Protein AF-A0A8I2FQZ9-F1 (afdb_monomer)

Structure (mmCIF, N/CA/C/O backbone):
data_AF-A0A8I2FQZ9-F1
#
_entry.id   AF-A0A8I2FQZ9-F1
#
loop_
_atom_site.group_PDB
_atom_site.id
_atom_site.type_symbol
_atom_site.label_atom_id
_atom_site.label_alt_id
_atom_site.label_comp_id
_atom_site.label_asym_id
_atom_site.label_entity_id
_atom_site.label_seq_id
_atom_site.pdbx_PDB_ins_code
_atom_site.Cartn_x
_atom_site.Cartn_y
_atom_site.Cartn_z
_atom_site.occupancy
_atom_site.B_iso_or_equiv
_atom_site.auth_seq_id
_atom_site.auth_comp_id
_atom_site.auth_asym_id
_atom_site.auth_atom_id
_atom_site.pdbx_PDB_model_num
ATOM 1 N N . THR A 1 1 ? 31.211 -15.372 -25.093 1.00 52.56 1 THR A N 1
ATOM 2 C CA . THR A 1 1 ? 31.909 -14.654 -26.177 1.00 52.56 1 THR A CA 1
ATOM 3 C C . THR A 1 1 ? 31.038 -13.481 -26.579 1.00 52.56 1 THR A C 1
ATOM 5 O O . THR A 1 1 ? 29.852 -13.691 -26.790 1.00 52.56 1 THR A O 1
ATOM 8 N N . PHE A 1 2 ? 31.554 -12.250 -26.522 1.00 63.28 2 PHE A N 1
ATOM 9 C CA . PHE A 1 2 ? 30.757 -11.011 -26.640 1.00 63.28 2 PHE A CA 1
ATOM 10 C C . PHE A 1 2 ? 30.492 -10.572 -28.085 1.00 63.28 2 PHE A C 1
ATOM 12 O O . PHE A 1 2 ? 29.744 -9.625 -28.307 1.00 63.28 2 PHE A O 1
ATOM 19 N N . PHE A 1 3 ? 31.075 -11.269 -29.056 1.00 72.69 3 PHE A N 1
ATOM 20 C CA . PHE A 1 3 ? 30.792 -11.086 -30.467 1.00 72.69 3 PHE A CA 1
ATOM 21 C C . PHE A 1 3 ? 30.927 -12.414 -31.216 1.00 72.69 3 PHE A C 1
ATOM 23 O O . PHE A 1 3 ? 31.590 -13.332 -30.726 1.00 72.69 3 PHE A O 1
ATOM 30 N N . ASP A 1 4 ? 30.266 -12.497 -32.364 1.00 81.38 4 ASP A N 1
ATOM 31 C CA . ASP A 1 4 ? 30.329 -13.604 -33.316 1.00 81.38 4 ASP A CA 1
ATOM 32 C C . ASP A 1 4 ? 30.443 -13.028 -34.732 1.00 81.38 4 ASP A C 1
ATOM 34 O O . ASP A 1 4 ? 29.818 -12.006 -35.028 1.00 81.38 4 ASP A O 1
ATOM 38 N N . ILE A 1 5 ? 31.260 -13.649 -35.582 1.00 78.25 5 ILE A N 1
ATOM 39 C CA . ILE A 1 5 ? 31.394 -13.255 -36.989 1.00 78.25 5 ILE A CA 1
ATOM 40 C C . ILE A 1 5 ? 30.567 -14.240 -37.798 1.00 78.25 5 ILE A C 1
ATOM 42 O O . ILE A 1 5 ? 30.893 -15.427 -37.847 1.00 78.25 5 ILE A O 1
ATOM 46 N N . LYS A 1 6 ? 29.501 -13.747 -38.428 1.00 78.12 6 LYS A N 1
ATOM 47 C CA . LYS A 1 6 ? 28.653 -14.559 -39.299 1.00 78.12 6 LYS A CA 1
ATOM 48 C C . LYS A 1 6 ? 28.846 -14.146 -40.742 1.00 78.12 6 LYS A C 1
ATOM 50 O O . LYS A 1 6 ? 28.875 -12.968 -41.071 1.00 78.12 6 LYS A O 1
ATOM 55 N N . VAL A 1 7 ? 28.982 -15.156 -41.587 1.00 76.06 7 VAL A N 1
ATOM 56 C CA . VAL A 1 7 ? 29.074 -15.006 -43.034 1.00 76.06 7 VAL A CA 1
ATOM 57 C C . VAL A 1 7 ? 27.665 -15.217 -43.577 1.00 76.06 7 VAL A C 1
ATOM 59 O O . VAL A 1 7 ? 27.136 -16.326 -43.474 1.00 76.06 7 VAL A O 1
ATOM 62 N N . ILE A 1 8 ? 27.028 -14.150 -44.059 1.00 73.44 8 ILE A N 1
ATOM 63 C CA . ILE A 1 8 ? 25.642 -14.181 -44.542 1.00 73.44 8 ILE A CA 1
ATOM 64 C C . ILE A 1 8 ? 25.665 -13.955 -46.055 1.00 73.44 8 ILE A C 1
ATOM 66 O O . ILE A 1 8 ? 26.294 -13.024 -46.548 1.00 73.44 8 ILE A O 1
ATOM 70 N N . GLY A 1 9 ? 24.999 -14.842 -46.796 1.00 71.19 9 GLY A N 1
ATOM 71 C CA . GLY A 1 9 ? 24.725 -14.625 -48.214 1.00 71.19 9 GLY A CA 1
ATOM 72 C C . GLY A 1 9 ? 23.477 -13.763 -48.350 1.00 71.19 9 GLY A C 1
ATOM 73 O O . GLY A 1 9 ? 22.401 -14.182 -47.923 1.00 71.19 9 GLY A O 1
ATOM 74 N N . TYR A 1 10 ? 23.625 -12.563 -48.901 1.00 71.50 10 TYR A N 1
ATOM 75 C CA . TYR A 1 10 ? 22.504 -11.670 -49.169 1.00 71.50 10 TYR A CA 1
ATOM 76 C C . TYR A 1 10 ? 21.828 -12.025 -50.495 1.00 71.50 10 TYR A C 1
ATOM 78 O O . TYR A 1 10 ? 22.501 -12.375 -51.452 1.00 71.50 10 TYR A O 1
ATOM 86 N N . ASP A 1 11 ? 20.498 -11.921 -50.562 1.00 71.12 11 ASP A N 1
ATOM 87 C CA . ASP A 1 11 ? 19.714 -12.036 -51.813 1.00 71.12 11 ASP A CA 1
ATOM 88 C C . ASP A 1 11 ? 19.389 -10.643 -52.397 1.00 71.12 11 ASP A C 1
ATOM 90 O O . ASP A 1 11 ? 18.465 -10.454 -53.181 1.00 71.12 11 ASP A O 1
ATOM 94 N N . SER A 1 12 ? 20.117 -9.627 -51.928 1.00 67.56 12 SER A N 1
ATOM 95 C CA . SER A 1 12 ? 19.938 -8.219 -52.259 1.00 67.56 12 SER A CA 1
ATOM 96 C C . SER A 1 12 ? 21.310 -7.612 -52.512 1.00 67.56 12 SER A C 1
ATOM 98 O O . SER A 1 12 ? 22.239 -7.833 -51.741 1.00 67.56 12 SER A O 1
ATOM 100 N N . ASP A 1 13 ? 21.421 -6.830 -53.576 1.00 69.94 13 ASP A N 1
ATOM 101 C CA . ASP A 1 13 ? 22.664 -6.216 -54.054 1.00 69.94 13 ASP A CA 1
ATOM 102 C C . ASP A 1 13 ? 22.965 -4.852 -53.400 1.00 69.94 13 ASP A C 1
ATOM 104 O O . ASP A 1 13 ? 23.964 -4.205 -53.702 1.00 69.94 13 ASP A O 1
ATOM 108 N N . PHE A 1 14 ? 22.079 -4.395 -52.506 1.00 75.50 14 PHE A N 1
ATOM 109 C CA . PHE A 1 14 ? 22.125 -3.091 -51.831 1.00 75.50 14 PHE A CA 1
ATOM 110 C C . PHE A 1 14 ? 22.324 -1.899 -52.789 1.00 75.50 14 PHE A C 1
ATOM 112 O O . PHE A 1 14 ? 22.775 -0.832 -52.367 1.00 75.50 14 PHE A O 1
ATOM 119 N N . GLY A 1 15 ? 21.931 -2.051 -54.060 1.00 74.44 15 GLY A N 1
ATOM 120 C CA . GLY A 1 15 ? 22.072 -1.029 -55.096 1.00 74.44 15 GLY A CA 1
ATOM 121 C C . GLY A 1 15 ? 23.425 -1.011 -55.816 1.00 74.44 15 GLY A C 1
ATOM 122 O O . GLY A 1 15 ? 23.712 -0.030 -56.504 1.00 74.44 15 GLY A O 1
ATOM 123 N N . PHE A 1 16 ? 24.250 -2.052 -55.672 1.00 75.00 16 PHE A N 1
ATOM 124 C CA . PHE A 1 16 ? 25.474 -2.253 -56.453 1.00 75.00 16 PHE A CA 1
ATOM 125 C C . PHE A 1 16 ? 25.215 -3.209 -57.627 1.00 75.00 16 PHE A C 1
ATOM 127 O O . PHE A 1 16 ? 24.494 -4.183 -57.487 1.00 75.00 16 PHE A O 1
ATOM 134 N N . ASP A 1 17 ? 25.824 -2.963 -58.788 1.00 69.88 17 ASP A N 1
ATOM 135 C CA . ASP A 1 17 ? 25.600 -3.734 -60.032 1.00 69.88 17 ASP A CA 1
ATOM 136 C C . ASP A 1 17 ? 26.304 -5.120 -60.029 1.00 69.88 17 ASP A C 1
ATOM 138 O O . ASP A 1 17 ? 26.536 -5.729 -61.073 1.00 69.88 17 ASP A O 1
ATOM 142 N N . GLU A 1 18 ? 26.714 -5.609 -58.851 1.00 65.50 18 GLU A N 1
ATOM 143 C CA . GLU A 1 18 ? 27.498 -6.835 -58.670 1.00 65.50 18 GLU A CA 1
ATOM 144 C C . GLU A 1 18 ? 26.666 -7.971 -58.050 1.00 65.50 18 GLU A C 1
ATOM 146 O O . GLU A 1 18 ? 25.749 -7.753 -57.263 1.00 65.50 18 GLU A O 1
ATOM 151 N N . SER A 1 19 ? 27.009 -9.216 -58.413 1.00 62.66 19 SER A N 1
ATOM 152 C CA . SER A 1 19 ? 26.378 -10.446 -57.904 1.00 62.66 19 SER A CA 1
ATOM 153 C C . SER A 1 19 ? 26.336 -10.468 -56.368 1.00 62.66 19 SER A C 1
ATOM 155 O O . SER A 1 19 ? 27.320 -10.050 -55.757 1.00 62.66 19 SER A O 1
ATOM 157 N N . PRO A 1 20 ? 25.281 -11.033 -55.740 1.00 61.69 20 PRO A N 1
ATOM 158 C CA . PRO A 1 20 ? 25.124 -11.078 -54.286 1.00 61.69 20 PRO A CA 1
ATOM 159 C C . PRO A 1 20 ? 26.408 -11.529 -53.574 1.00 61.69 20 PRO A C 1
ATOM 161 O O . PRO A 1 20 ? 26.845 -12.678 -53.705 1.00 61.69 20 PRO A O 1
ATOM 164 N N . GLN A 1 21 ? 27.040 -10.589 -52.865 1.00 64.12 21 GLN A N 1
ATOM 165 C CA . GLN A 1 21 ? 28.296 -10.805 -52.155 1.00 64.12 21 GLN A CA 1
ATOM 166 C C . GLN A 1 21 ? 28.042 -11.479 -50.808 1.00 64.12 21 GLN A C 1
ATOM 168 O O . GLN A 1 21 ? 27.024 -11.283 -50.141 1.00 64.12 21 GLN A O 1
ATOM 173 N N . THR A 1 22 ? 28.981 -12.346 -50.432 1.00 63.97 22 THR A N 1
ATOM 174 C CA . THR A 1 22 ? 28.970 -13.002 -49.128 1.00 63.97 22 THR A CA 1
ATOM 175 C C . THR A 1 22 ? 29.722 -12.116 -48.144 1.00 63.97 22 THR A C 1
ATOM 177 O O . THR A 1 22 ? 30.954 -12.125 -48.127 1.00 63.97 22 THR A O 1
ATOM 180 N N . ASP A 1 23 ? 28.986 -11.358 -47.337 1.00 71.38 23 ASP A N 1
ATOM 181 C CA . ASP A 1 23 ? 29.572 -10.385 -46.418 1.00 71.38 23 ASP A CA 1
ATOM 182 C C . ASP A 1 23 ? 29.777 -10.967 -45.016 1.00 71.38 23 ASP A C 1
ATOM 184 O O . ASP A 1 23 ? 29.022 -11.816 -44.526 1.00 71.38 23 ASP A O 1
ATOM 188 N N . MET A 1 24 ? 30.855 -10.517 -44.368 1.00 71.12 24 MET A N 1
ATOM 189 C CA . MET A 1 24 ? 31.186 -10.881 -42.993 1.00 71.12 24 MET A CA 1
ATOM 190 C C . MET A 1 24 ? 30.635 -9.823 -42.041 1.00 71.12 24 MET A C 1
ATOM 192 O O . MET A 1 24 ? 31.155 -8.709 -41.981 1.00 71.12 24 MET A O 1
ATOM 196 N N . GLU A 1 25 ? 29.629 -10.182 -41.249 1.00 77.25 25 GLU A N 1
ATOM 197 C CA . GLU A 1 25 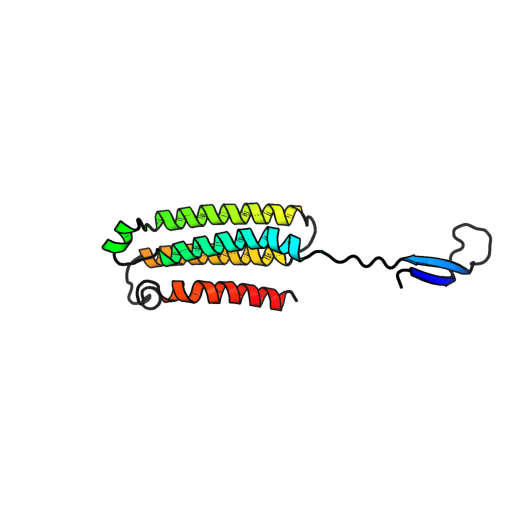? 29.054 -9.285 -40.252 1.00 77.25 25 GLU A CA 1
ATOM 198 C C . GLU A 1 25 ? 29.513 -9.626 -38.838 1.00 77.25 25 GLU A C 1
ATOM 200 O O . GLU A 1 25 ? 29.523 -10.784 -38.406 1.00 77.25 25 GLU A O 1
ATOM 205 N N . LEU A 1 26 ? 29.881 -8.582 -38.094 1.00 82.56 26 LEU A N 1
ATOM 206 C CA . LEU A 1 26 ? 30.264 -8.672 -36.692 1.00 82.56 26 LEU A CA 1
ATOM 207 C C . LEU A 1 26 ? 29.044 -8.407 -35.807 1.00 82.56 26 LEU A C 1
ATOM 209 O O . LEU A 1 26 ? 28.632 -7.263 -35.611 1.00 82.56 26 LEU A O 1
ATOM 213 N N . HIS A 1 27 ? 28.490 -9.461 -35.218 1.00 78.81 27 HIS A N 1
ATOM 214 C CA . HIS A 1 27 ? 27.379 -9.342 -34.283 1.00 78.81 27 HIS A CA 1
ATOM 215 C C . HIS A 1 27 ? 27.899 -9.207 -32.857 1.00 78.81 27 HIS A C 1
ATOM 217 O O . HIS A 1 27 ? 28.573 -10.102 -32.352 1.00 78.81 27 HIS A O 1
ATOM 223 N N . PHE A 1 28 ? 27.541 -8.121 -32.173 1.00 80.25 28 PHE A N 1
ATOM 224 C CA . PHE A 1 28 ? 27.837 -7.937 -30.753 1.00 80.25 28 PHE A CA 1
ATOM 225 C C . PHE A 1 28 ? 26.683 -8.440 -29.886 1.00 80.25 28 PHE A C 1
ATOM 227 O O . PHE A 1 28 ? 25.548 -7.978 -29.990 1.00 80.25 28 PHE A O 1
ATOM 234 N N . HIS A 1 29 ? 26.987 -9.344 -28.962 1.00 77.25 29 HIS A N 1
ATOM 235 C CA . HIS A 1 29 ? 26.042 -9.813 -27.958 1.00 77.25 29 HIS A CA 1
ATOM 236 C C . HIS A 1 29 ? 26.191 -8.973 -26.684 1.00 77.25 29 HIS A C 1
ATOM 238 O O . HIS A 1 29 ? 27.018 -9.263 -25.816 1.00 77.25 29 HIS A O 1
ATOM 244 N N . ILE A 1 30 ? 25.381 -7.918 -26.556 1.00 79.00 30 ILE A N 1
ATOM 245 C CA . ILE A 1 30 ? 25.346 -7.079 -25.351 1.00 79.00 30 ILE A CA 1
ATOM 246 C C . ILE A 1 30 ? 24.364 -7.686 -24.344 1.00 79.00 30 ILE A C 1
ATOM 248 O O . ILE A 1 30 ? 23.147 -7.566 -24.466 1.00 79.00 30 ILE A O 1
ATOM 252 N N . GLY A 1 31 ? 24.902 -8.333 -23.309 1.00 74.75 31 GLY A N 1
ATOM 253 C CA . GLY A 1 31 ? 24.114 -8.855 -22.194 1.00 74.75 31 GLY A CA 1
ATOM 254 C C . GLY A 1 31 ? 23.685 -7.747 -21.232 1.00 74.75 31 GLY A C 1
ATOM 255 O O . GLY A 1 31 ? 24.360 -7.496 -20.236 1.00 74.75 31 GLY A O 1
ATOM 256 N N . ILE A 1 32 ? 22.554 -7.093 -21.495 1.00 74.81 32 ILE A N 1
ATOM 257 C CA . ILE A 1 32 ? 21.986 -6.100 -20.575 1.00 74.81 32 ILE A CA 1
ATOM 258 C C . ILE A 1 32 ? 21.211 -6.830 -19.475 1.00 74.81 32 ILE A C 1
ATOM 260 O O . ILE A 1 32 ? 20.186 -7.459 -19.727 1.00 74.81 32 ILE A O 1
ATOM 264 N N . ARG A 1 33 ? 21.680 -6.735 -18.226 1.00 70.31 33 ARG A N 1
ATOM 265 C CA . ARG A 1 33 ? 20.935 -7.207 -17.049 1.00 70.31 33 ARG A CA 1
ATOM 266 C C . ARG A 1 33 ? 20.396 -6.025 -16.259 1.00 70.31 33 ARG A C 1
ATOM 268 O O . ARG A 1 33 ? 21.141 -5.136 -15.850 1.00 70.31 33 ARG A O 1
ATOM 275 N N . ARG A 1 34 ? 19.092 -6.034 -15.989 1.00 68.31 34 ARG A N 1
ATOM 276 C CA . ARG A 1 34 ? 18.447 -5.037 -15.129 1.00 68.31 34 ARG A CA 1
ATOM 277 C C . ARG A 1 34 ? 18.938 -5.202 -13.683 1.00 68.31 34 ARG A C 1
ATOM 279 O O . ARG A 1 34 ? 18.815 -6.282 -13.111 1.00 68.31 34 ARG A O 1
ATOM 286 N N . LYS A 1 35 ? 19.428 -4.122 -13.055 1.00 73.88 35 LYS A N 1
ATOM 287 C CA . LYS A 1 35 ? 19.694 -4.069 -11.599 1.00 73.88 35 LYS A CA 1
ATOM 288 C C . LYS A 1 35 ? 18.373 -4.025 -10.822 1.00 73.88 35 LYS A C 1
ATOM 290 O O . LYS A 1 35 ? 17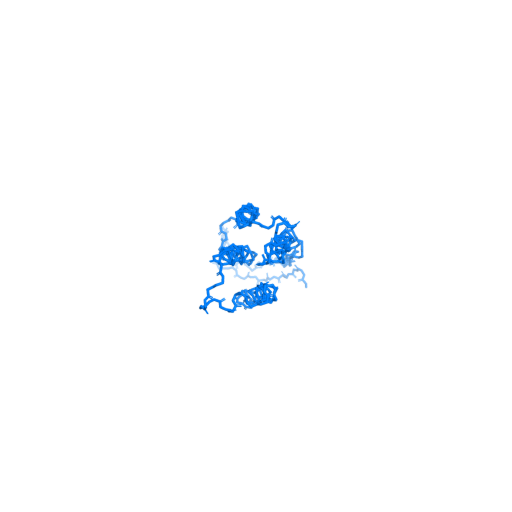.948 -2.975 -10.345 1.00 73.88 35 LYS A O 1
ATOM 295 N N . PHE A 1 36 ? 17.708 -5.175 -10.725 1.00 74.00 36 PHE A N 1
ATOM 296 C CA . PHE A 1 36 ? 16.396 -5.314 -10.092 1.00 74.00 36 PHE A CA 1
ATOM 297 C C . PHE A 1 36 ? 16.382 -4.834 -8.633 1.00 74.00 36 PHE A C 1
ATOM 299 O O . PHE A 1 36 ? 15.454 -4.132 -8.244 1.00 74.00 36 PHE A O 1
ATOM 306 N N . THR A 1 37 ? 17.439 -5.113 -7.863 1.00 77.38 37 THR A N 1
ATOM 307 C CA . THR A 1 37 ? 17.540 -4.774 -6.432 1.00 77.38 37 THR A CA 1
ATOM 308 C C . THR A 1 37 ? 17.307 -3.293 -6.147 1.00 77.38 37 THR A C 1
ATOM 310 O O . THR A 1 37 ? 16.596 -2.954 -5.208 1.00 77.38 37 THR A O 1
ATOM 313 N N . ASN A 1 38 ? 17.851 -2.397 -6.978 1.00 81.25 38 ASN A N 1
ATOM 314 C CA . ASN A 1 38 ? 17.695 -0.960 -6.760 1.00 81.25 38 ASN A CA 1
ATOM 315 C C . ASN A 1 38 ? 16.241 -0.510 -6.984 1.00 81.25 38 ASN A C 1
ATOM 317 O O . ASN A 1 38 ? 15.658 0.181 -6.156 1.00 81.25 38 ASN A O 1
ATOM 321 N N . ALA A 1 39 ? 15.629 -0.965 -8.081 1.00 79.56 39 ALA A N 1
ATOM 322 C CA . ALA A 1 39 ? 14.226 -0.676 -8.375 1.00 79.56 39 ALA A CA 1
ATOM 323 C C . ALA A 1 39 ? 13.281 -1.290 -7.330 1.00 79.56 39 ALA A C 1
ATOM 325 O O . ALA A 1 39 ? 12.242 -0.711 -7.024 1.00 79.56 39 ALA A O 1
ATOM 326 N N . PHE A 1 40 ? 13.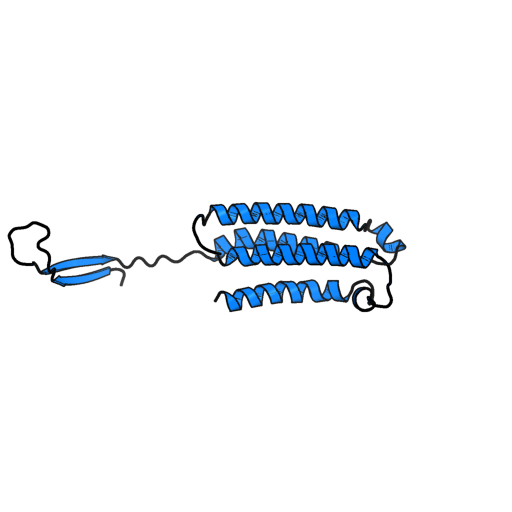645 -2.445 -6.774 1.00 80.88 40 PHE A N 1
ATOM 327 C CA . PHE A 1 40 ? 12.899 -3.088 -5.704 1.00 80.88 40 PHE A CA 1
ATOM 328 C C . PHE A 1 40 ? 12.942 -2.249 -4.427 1.00 80.88 40 PHE A C 1
ATOM 330 O O . PHE A 1 40 ? 11.893 -1.875 -3.924 1.00 80.88 40 PHE A O 1
ATOM 337 N N . ILE A 1 41 ? 14.128 -1.860 -3.950 1.00 85.31 41 ILE A N 1
ATOM 338 C CA . ILE A 1 41 ? 14.274 -1.059 -2.724 1.00 85.31 41 ILE A CA 1
ATOM 339 C C . ILE A 1 41 ? 13.498 0.261 -2.825 1.00 85.31 41 ILE A C 1
ATOM 341 O O . ILE A 1 41 ? 12.737 0.594 -1.920 1.00 85.31 41 ILE A O 1
ATOM 345 N N . ILE A 1 42 ? 13.634 0.984 -3.942 1.00 87.12 42 ILE A N 1
ATOM 346 C CA . ILE A 1 42 ? 13.008 2.303 -4.127 1.00 87.12 42 ILE A CA 1
ATOM 347 C C . ILE A 1 42 ? 11.475 2.238 -4.042 1.00 87.12 42 ILE A C 1
ATOM 349 O O . ILE A 1 42 ? 10.858 3.167 -3.526 1.00 87.12 42 ILE A O 1
ATOM 353 N N . ASN A 1 43 ? 10.862 1.158 -4.531 1.00 89.44 43 ASN A N 1
ATOM 354 C CA . ASN A 1 43 ? 9.404 1.047 -4.613 1.00 89.44 43 ASN A CA 1
ATOM 355 C C . ASN A 1 43 ? 8.795 0.235 -3.464 1.00 89.44 43 ASN A C 1
ATOM 357 O O . ASN A 1 43 ? 7.708 0.564 -2.996 1.00 89.44 43 ASN A O 1
ATOM 361 N N . LEU A 1 44 ? 9.490 -0.791 -2.965 1.00 89.50 44 LEU A N 1
ATOM 362 C CA . LEU A 1 44 ? 8.958 -1.673 -1.927 1.00 89.50 44 LEU A CA 1
ATOM 363 C C . LEU A 1 44 ? 9.117 -1.103 -0.517 1.00 89.50 44 LEU A C 1
ATOM 365 O O . LEU A 1 44 ? 8.242 -1.319 0.315 1.00 89.50 44 LEU A O 1
ATOM 369 N N . VAL A 1 45 ? 10.199 -0.366 -0.233 1.00 90.94 45 VAL A N 1
ATOM 370 C CA . VAL A 1 45 ? 10.411 0.231 1.098 1.00 90.94 45 VAL A CA 1
ATOM 371 C C . VAL A 1 45 ? 9.278 1.199 1.475 1.00 90.94 45 VAL A C 1
ATOM 373 O O . VAL A 1 45 ? 8.749 1.065 2.578 1.00 90.94 45 VAL A O 1
ATOM 376 N N . PRO A 1 46 ? 8.819 2.113 0.595 1.00 92.00 46 PRO A N 1
ATOM 377 C CA . PRO A 1 46 ? 7.647 2.939 0.884 1.00 92.00 46 PRO A CA 1
ATOM 378 C C . PRO A 1 46 ? 6.388 2.118 1.186 1.00 92.00 46 PRO A C 1
ATOM 380 O O . PRO A 1 46 ? 5.673 2.419 2.139 1.00 92.00 46 PRO A O 1
ATOM 383 N N . LEU A 1 47 ? 6.129 1.056 0.415 1.00 93.69 47 LEU A N 1
ATOM 384 C CA . LEU A 1 47 ? 4.967 0.186 0.626 1.00 93.69 47 LEU A CA 1
ATOM 385 C C . LEU A 1 47 ? 5.058 -0.575 1.953 1.00 93.69 47 LEU A C 1
ATOM 387 O O . LEU A 1 47 ? 4.053 -0.704 2.649 1.00 93.69 47 LEU A O 1
ATOM 391 N N . LEU A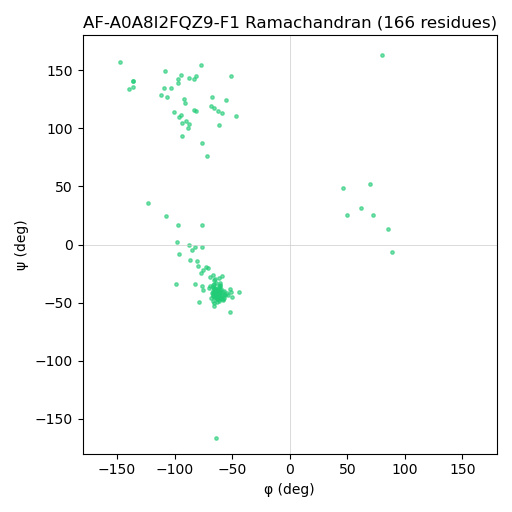 1 48 ? 6.258 -1.013 2.342 1.00 93.81 48 LEU A N 1
ATOM 392 C CA . LEU A 1 48 ? 6.512 -1.643 3.635 1.00 93.81 48 LEU A CA 1
ATOM 393 C C . LEU A 1 48 ? 6.203 -0.688 4.792 1.00 93.81 48 LEU A C 1
ATOM 395 O O . LEU A 1 48 ? 5.548 -1.087 5.751 1.00 93.81 48 LEU A O 1
ATOM 399 N N . ILE A 1 49 ? 6.626 0.576 4.694 1.00 94.75 49 ILE A N 1
ATOM 400 C CA . ILE A 1 49 ? 6.317 1.598 5.705 1.00 94.75 49 ILE A CA 1
ATOM 401 C C . ILE A 1 49 ? 4.799 1.780 5.822 1.00 94.75 49 ILE A C 1
ATOM 403 O O . ILE A 1 49 ? 4.269 1.787 6.930 1.00 94.75 49 ILE A O 1
ATOM 407 N N . VAL A 1 50 ? 4.079 1.863 4.699 1.00 95.81 50 VAL A N 1
ATOM 408 C CA . VAL A 1 50 ? 2.610 1.966 4.709 1.00 95.81 50 VAL A CA 1
ATOM 409 C C . VAL A 1 50 ? 1.969 0.732 5.352 1.00 95.81 50 VAL A C 1
ATOM 411 O O . VAL A 1 50 ? 1.084 0.881 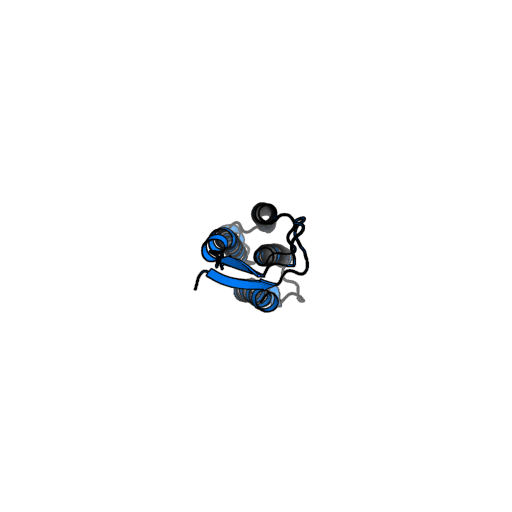6.192 1.00 95.81 50 VAL A O 1
ATOM 414 N N . ALA A 1 51 ? 2.426 -0.477 5.019 1.00 94.88 51 ALA A N 1
ATOM 415 C CA . ALA A 1 51 ? 1.925 -1.711 5.622 1.00 94.88 51 ALA A CA 1
ATOM 416 C C . ALA A 1 51 ? 2.157 -1.749 7.142 1.00 94.88 51 ALA A C 1
ATOM 418 O O . ALA A 1 51 ? 1.256 -2.129 7.888 1.00 94.88 51 ALA A O 1
ATOM 419 N N . LEU A 1 52 ? 3.323 -1.293 7.611 1.00 94.62 52 LEU A N 1
ATOM 420 C CA . LEU A 1 52 ? 3.627 -1.166 9.037 1.00 94.62 52 LEU A CA 1
ATOM 421 C C . LEU A 1 52 ? 2.690 -0.169 9.728 1.00 94.62 52 LEU A C 1
ATOM 423 O O . LEU A 1 52 ? 2.160 -0.476 10.793 1.00 94.62 52 LEU A O 1
ATOM 427 N N . LEU A 1 53 ? 2.439 0.995 9.123 1.00 93.69 53 LEU A N 1
ATOM 428 C CA . LEU A 1 53 ? 1.521 1.997 9.676 1.00 93.69 53 LEU A CA 1
ATOM 429 C C . LEU A 1 53 ? 0.079 1.478 9.762 1.00 93.69 53 LEU A C 1
ATOM 431 O O . LEU A 1 53 ? -0.586 1.683 10.777 1.00 93.69 53 LEU A O 1
ATOM 435 N N . LEU A 1 54 ? -0.394 0.757 8.740 1.00 92.94 54 LEU A N 1
ATOM 436 C CA . LEU A 1 54 ? -1.701 0.094 8.778 1.00 92.94 54 LEU A CA 1
ATOM 437 C C . LEU A 1 54 ? -1.751 -0.980 9.866 1.00 92.94 54 LEU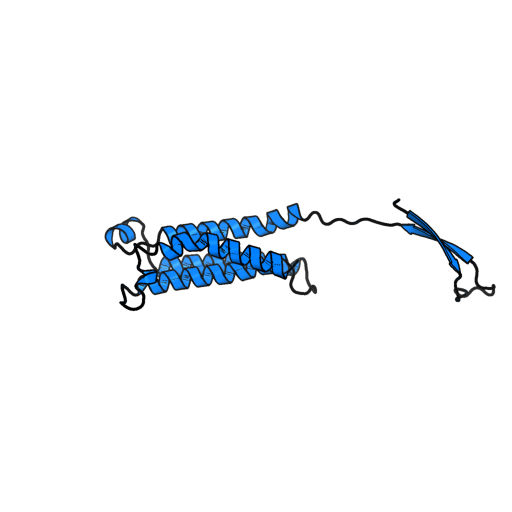 A C 1
ATOM 439 O O . LEU A 1 54 ? -2.728 -1.058 10.605 1.00 92.94 54 LEU A O 1
ATOM 443 N N . PHE A 1 55 ? -0.688 -1.770 10.015 1.00 90.75 55 PHE A N 1
ATOM 444 C CA . PHE A 1 55 ? -0.606 -2.778 11.066 1.00 90.75 55 PHE A CA 1
ATOM 445 C C . PHE A 1 55 ? -0.669 -2.157 12.467 1.00 90.75 55 PHE A C 1
ATOM 447 O O . PHE A 1 55 ? -1.430 -2.630 13.312 1.00 90.75 55 PHE A O 1
ATOM 454 N N . PHE A 1 56 ? 0.068 -1.067 12.708 1.00 88.38 56 PHE A N 1
ATOM 455 C CA . PHE A 1 56 ? -0.022 -0.316 13.963 1.00 88.38 56 PHE A CA 1
ATOM 456 C C . PHE A 1 56 ? -1.443 0.181 14.223 1.00 88.38 56 PHE A C 1
ATOM 458 O O . PHE A 1 56 ? -1.938 0.058 15.343 1.00 88.38 56 PHE A O 1
ATOM 465 N N . GLN A 1 57 ? -2.129 0.661 13.187 1.00 87.00 57 GLN A N 1
ATOM 466 C CA . GLN A 1 57 ? -3.511 1.107 13.305 1.00 87.00 57 GLN A CA 1
ATOM 467 C C . GLN A 1 57 ? -4.464 -0.036 13.689 1.00 87.00 57 GLN A C 1
ATOM 469 O O . GLN A 1 57 ? -5.302 0.119 14.576 1.00 87.00 57 GLN A O 1
ATOM 474 N N . VAL A 1 58 ? -4.309 -1.214 13.076 1.00 86.38 58 VAL A N 1
ATOM 475 C CA . VAL A 1 58 ? -5.089 -2.415 13.426 1.00 86.38 58 VAL A CA 1
ATOM 476 C C . VAL A 1 58 ? -4.776 -2.880 14.854 1.00 86.38 58 VAL A C 1
ATOM 478 O O . VAL A 1 58 ? -5.684 -3.286 15.581 1.00 86.38 58 VAL A O 1
ATOM 481 N N . MET A 1 59 ? -3.516 -2.788 15.296 1.00 82.56 59 MET A N 1
ATOM 482 C CA . MET A 1 59 ? -3.119 -3.102 16.676 1.00 82.56 59 MET A CA 1
ATOM 483 C C . MET A 1 59 ? -3.756 -2.160 17.700 1.00 82.56 59 MET A C 1
ATOM 485 O O . MET A 1 59 ? -4.168 -2.618 18.767 1.00 82.56 59 MET A O 1
ATOM 489 N N . MET A 1 60 ? -3.857 -0.874 17.365 1.00 79.75 60 MET A N 1
ATOM 490 C CA . MET A 1 60 ? -4.441 0.167 18.210 1.00 79.75 60 MET A CA 1
ATOM 491 C C . MET A 1 60 ? -5.965 0.049 18.343 1.00 79.75 60 MET A C 1
ATOM 493 O O . MET A 1 60 ? -6.534 0.550 19.313 1.00 79.75 60 MET A O 1
ATOM 497 N N . GLY A 1 61 ? -6.626 -0.653 17.417 1.00 72.12 61 GLY A N 1
ATOM 498 C CA . GLY A 1 61 ? -8.045 -0.981 17.516 1.00 72.12 61 GLY A CA 1
ATOM 499 C C . GLY A 1 61 ? -8.350 -1.790 18.774 1.00 72.12 61 GLY A C 1
ATOM 500 O O . GLY A 1 61 ? -7.921 -2.941 18.901 1.00 72.12 61 GLY A O 1
ATOM 501 N N . THR A 1 62 ? -9.096 -1.182 19.698 1.00 67.75 62 THR A N 1
ATOM 502 C CA . THR A 1 62 ? -9.586 -1.830 20.916 1.00 67.75 62 THR A CA 1
ATOM 503 C C . THR A 1 62 ? -11.045 -1.470 21.180 1.00 67.75 62 THR A C 1
ATOM 505 O O . THR A 1 62 ? -11.473 -0.340 20.957 1.00 67.75 62 THR A O 1
ATOM 508 N N . GLY A 1 63 ? -11.820 -2.444 21.636 1.00 59.56 63 GLY A N 1
ATOM 509 C CA . GLY A 1 63 ? -13.253 -2.377 21.908 1.00 59.56 63 GLY A CA 1
ATOM 510 C C . GLY A 1 63 ? -13.552 -2.128 23.379 1.00 59.56 63 GLY A C 1
ATOM 511 O O . GLY A 1 63 ? -14.712 -2.096 23.776 1.00 59.56 63 GLY A O 1
ATOM 512 N N . GLU A 1 64 ? -12.516 -1.970 24.202 1.00 62.78 64 GLU A N 1
ATOM 513 C CA . GLU A 1 64 ? -12.653 -1.546 25.586 1.00 62.78 64 GLU A CA 1
ATOM 514 C C . GLU A 1 64 ? -12.579 -0.015 25.640 1.00 62.78 64 GLU A C 1
ATOM 516 O O . GLU A 1 64 ? -11.501 0.558 25.490 1.00 62.78 64 GLU A O 1
ATOM 521 N N . GLU A 1 65 ? -13.714 0.661 25.863 1.00 60.72 65 GLU A N 1
ATOM 522 C CA . GLU A 1 65 ? -13.823 2.133 25.809 1.00 60.72 65 GLU A CA 1
ATOM 523 C C . GLU A 1 65 ? -12.771 2.852 26.666 1.00 60.72 65 GLU A C 1
ATOM 525 O O . GLU A 1 65 ? -12.197 3.861 26.258 1.00 60.72 65 GLU A O 1
ATOM 530 N N . LYS A 1 66 ? -12.450 2.300 27.844 1.00 58.59 66 LYS A N 1
ATOM 531 C CA . LYS A 1 66 ? -11.430 2.853 28.749 1.00 58.59 66 LYS A CA 1
ATOM 532 C C . LYS A 1 66 ? -10.020 2.794 28.164 1.00 58.59 66 LYS A C 1
ATOM 534 O O . LYS A 1 66 ? -9.210 3.673 28.453 1.00 58.59 66 LYS A O 1
ATOM 539 N N . ARG A 1 67 ? -9.708 1.759 27.380 1.00 60.22 67 ARG A N 1
ATOM 540 C CA . ARG A 1 67 ? -8.437 1.667 26.657 1.00 60.22 67 ARG A CA 1
ATOM 541 C C . ARG A 1 67 ? -8.499 2.536 25.417 1.00 60.22 67 ARG A C 1
ATOM 543 O O . ARG A 1 67 ? -7.629 3.381 25.292 1.00 60.22 67 ARG A O 1
ATOM 550 N N . ALA A 1 68 ? -9.548 2.426 24.600 1.00 65.31 68 ALA A N 1
ATOM 551 C CA . ALA A 1 68 ? -9.739 3.218 23.384 1.00 65.31 68 ALA A CA 1
ATOM 552 C C . ALA A 1 68 ? -9.554 4.720 23.639 1.00 65.31 68 ALA A C 1
ATOM 554 O O . ALA A 1 68 ? -8.805 5.374 22.921 1.00 65.31 68 ALA A O 1
ATOM 555 N N . ASN A 1 69 ? -10.134 5.242 24.723 1.00 62.34 69 ASN A N 1
ATOM 556 C CA . ASN A 1 69 ? -10.013 6.649 25.097 1.00 62.34 69 ASN A CA 1
ATOM 557 C C . ASN A 1 69 ? -8.588 7.026 25.557 1.00 62.34 69 ASN A C 1
ATOM 559 O O . ASN A 1 69 ? -8.086 8.089 25.213 1.00 62.34 69 ASN A O 1
ATOM 563 N N . LYS A 1 70 ? -7.876 6.126 26.255 1.00 64.81 70 LYS A N 1
ATOM 564 C CA . LYS A 1 70 ? -6.465 6.345 26.632 1.00 64.81 70 LYS A CA 1
ATOM 565 C C . LYS A 1 70 ? -5.519 6.371 25.433 1.00 64.81 70 LYS A C 1
ATOM 567 O O . LYS A 1 70 ? -4.530 7.092 25.475 1.00 64.81 70 LYS A O 1
ATOM 572 N N . ILE A 1 71 ? -5.796 5.571 24.403 1.00 67.19 71 ILE A N 1
ATOM 573 C CA . ILE A 1 71 ? -5.000 5.555 23.166 1.00 67.19 71 ILE A CA 1
ATOM 574 C C . ILE A 1 71 ? -5.491 6.607 22.161 1.00 67.19 71 ILE A C 1
ATOM 576 O O . ILE A 1 71 ? -4.775 6.910 21.221 1.00 67.19 71 ILE A O 1
ATOM 580 N N . GLY A 1 72 ? -6.670 7.204 22.352 1.00 65.75 72 GLY A N 1
ATOM 581 C CA . GLY A 1 72 ? -7.263 8.136 21.388 1.00 65.75 72 GLY A CA 1
ATOM 582 C C . GLY A 1 72 ? -7.788 7.445 20.123 1.00 65.75 72 GLY A C 1
ATOM 583 O O . GLY A 1 72 ? -7.849 8.061 19.061 1.00 65.75 72 GLY A O 1
ATOM 584 N N . PHE A 1 73 ? -8.147 6.160 20.211 1.00 74.31 73 PHE A N 1
ATOM 585 C CA . PHE A 1 73 ? -8.701 5.414 19.084 1.00 74.31 73 PHE A CA 1
ATOM 586 C C . PHE A 1 73 ? -10.099 5.940 18.732 1.00 74.31 73 PHE A C 1
ATOM 588 O O . PHE A 1 73 ? -11.021 5.879 19.545 1.00 74.31 73 PHE A O 1
ATOM 595 N N . ASN A 1 74 ? -10.260 6.432 17.504 1.00 80.06 74 ASN A N 1
ATOM 596 C CA . ASN A 1 74 ? -11.544 6.839 16.941 1.00 80.06 74 ASN A CA 1
ATOM 597 C C . ASN A 1 74 ? -11.622 6.398 15.476 1.00 80.06 74 ASN A C 1
ATOM 599 O O . ASN A 1 74 ? -10.699 6.641 14.697 1.00 80.06 74 ASN A O 1
ATOM 603 N N . THR A 1 75 ? -12.747 5.804 15.089 1.00 80.81 75 THR A N 1
ATOM 604 C CA . THR A 1 75 ? -13.069 5.346 13.732 1.00 80.81 75 THR A CA 1
ATOM 605 C C . THR A 1 75 ? -12.853 6.428 12.676 1.00 80.81 75 THR A C 1
ATOM 607 O O . THR A 1 75 ? -12.280 6.151 11.623 1.00 80.81 75 THR A O 1
ATOM 610 N N . THR A 1 76 ? -13.220 7.682 12.963 1.00 85.12 76 THR A N 1
ATOM 611 C CA . THR A 1 76 ? -12.984 8.810 12.044 1.00 85.12 76 THR A CA 1
ATOM 612 C C . THR A 1 76 ? -11.491 9.060 11.834 1.00 85.12 76 THR A C 1
ATOM 614 O O . THR A 1 76 ? -11.058 9.316 10.712 1.00 85.12 76 THR A O 1
ATOM 617 N N . GLY A 1 77 ? -10.689 8.926 12.896 1.00 87.00 77 GLY A N 1
ATOM 618 C CA . GLY A 1 77 ? -9.231 9.001 12.817 1.00 87.00 77 GLY A CA 1
ATOM 619 C C . GLY A 1 77 ? -8.655 7.875 11.963 1.00 87.00 77 GLY A C 1
ATOM 620 O O . GLY A 1 77 ? -7.808 8.127 11.111 1.00 87.00 77 GLY A O 1
ATOM 621 N N . VAL A 1 78 ? -9.180 6.653 12.105 1.00 88.56 78 VAL A N 1
ATOM 622 C CA . VAL A 1 78 ? -8.752 5.512 11.285 1.00 88.56 78 VAL A CA 1
ATOM 623 C C . VAL A 1 78 ? -9.026 5.730 9.805 1.00 88.56 78 VAL A C 1
ATOM 625 O O . VAL A 1 78 ? -8.133 5.516 8.984 1.00 88.56 78 VAL A O 1
ATOM 628 N N . ILE A 1 79 ? -10.224 6.205 9.466 1.00 91.38 79 ILE A N 1
ATOM 629 C CA . ILE A 1 79 ? -10.597 6.515 8.083 1.00 91.38 79 ILE A CA 1
ATOM 630 C C . ILE A 1 79 ? -9.711 7.638 7.531 1.00 91.38 79 ILE A C 1
ATOM 632 O O . ILE A 1 79 ? -9.201 7.511 6.420 1.00 91.38 79 ILE A O 1
ATOM 636 N N . ALA A 1 80 ? -9.454 8.695 8.308 1.00 91.94 80 ALA A N 1
ATOM 637 C CA . ALA A 1 80 ? -8.567 9.782 7.899 1.00 91.94 80 ALA A CA 1
ATOM 638 C C . ALA A 1 80 ? -7.136 9.289 7.615 1.00 91.94 80 ALA A C 1
ATOM 640 O O . ALA A 1 80 ? -6.564 9.626 6.576 1.00 91.94 80 ALA A O 1
ATOM 641 N N . THR A 1 81 ? -6.575 8.438 8.484 1.00 92.25 81 THR A N 1
ATOM 642 C CA . THR A 1 81 ? -5.263 7.812 8.258 1.00 92.25 81 THR A CA 1
ATOM 643 C C . THR A 1 81 ? -5.266 6.935 7.006 1.00 92.25 81 THR A C 1
ATOM 645 O O . THR A 1 81 ? -4.339 7.026 6.204 1.00 92.25 81 THR A O 1
ATOM 648 N N . CYS A 1 82 ? -6.307 6.124 6.791 1.00 94.06 82 CYS A N 1
ATOM 649 C CA . CYS A 1 82 ? -6.423 5.287 5.594 1.00 94.06 82 CYS A CA 1
ATOM 650 C C . CYS A 1 82 ? -6.471 6.132 4.312 1.00 94.06 82 CYS A C 1
ATOM 652 O O . CYS A 1 82 ? -5.769 5.815 3.355 1.00 94.06 82 CYS A O 1
ATOM 654 N N . SER A 1 83 ? -7.222 7.237 4.307 1.00 95.06 83 SER A N 1
ATOM 655 C CA . SER A 1 83 ? -7.283 8.177 3.179 1.00 95.06 83 SER A CA 1
ATOM 656 C C . SER A 1 83 ? -5.931 8.837 2.894 1.00 95.06 83 SER A C 1
ATOM 658 O O . SER A 1 83 ? -5.513 8.918 1.738 1.00 95.06 83 SER A O 1
ATOM 660 N N . ALA A 1 84 ? -5.209 9.264 3.935 1.00 95.94 84 ALA A N 1
ATOM 661 C CA . ALA A 1 84 ? -3.875 9.844 3.785 1.00 95.94 84 ALA A CA 1
ATOM 662 C C . ALA A 1 84 ? -2.880 8.829 3.197 1.00 95.94 84 ALA A C 1
ATOM 664 O O . ALA A 1 84 ? -2.168 9.134 2.239 1.00 95.94 84 ALA A O 1
ATOM 665 N N . LEU A 1 85 ? -2.867 7.598 3.718 1.00 96.12 85 LEU A N 1
ATOM 666 C CA . LEU A 1 85 ? -2.008 6.527 3.211 1.00 96.12 85 LEU A CA 1
ATOM 667 C C . LEU A 1 85 ? -2.379 6.122 1.780 1.00 96.12 85 LEU A C 1
ATOM 669 O O . LEU A 1 85 ? -1.487 5.926 0.958 1.00 96.12 85 LEU A O 1
ATOM 673 N N . PHE A 1 86 ? -3.671 6.064 1.446 1.00 96.50 86 PHE A N 1
ATOM 674 C CA . PHE A 1 86 ? -4.139 5.819 0.081 1.00 96.50 86 PHE A CA 1
ATOM 675 C C . PHE A 1 86 ? -3.578 6.848 -0.903 1.00 96.50 86 PHE A C 1
ATOM 677 O O . PHE A 1 86 ? -3.093 6.483 -1.976 1.00 96.50 86 PHE A O 1
ATOM 684 N N . PHE A 1 87 ? -3.577 8.126 -0.523 1.00 96.56 87 PHE A N 1
ATOM 685 C CA . PHE A 1 87 ? -3.005 9.182 -1.349 1.00 96.56 87 PHE A CA 1
ATOM 686 C C . PHE A 1 87 ? -1.488 9.021 -1.526 1.00 96.56 87 PHE A C 1
ATOM 688 O O . PHE A 1 87 ? -0.992 9.098 -2.650 1.00 96.56 87 PHE A O 1
ATOM 695 N N . VAL A 1 88 ? -0.757 8.704 -0.451 1.00 95.56 88 VAL A N 1
ATOM 696 C CA . VAL A 1 88 ? 0.692 8.427 -0.506 1.00 95.56 88 VAL A CA 1
ATOM 697 C C . VAL A 1 88 ? 1.004 7.269 -1.460 1.00 95.56 88 VAL A C 1
ATOM 699 O O . VAL A 1 88 ? 1.876 7.403 -2.322 1.00 95.56 88 VAL A O 1
ATOM 702 N N . VAL A 1 89 ? 0.272 6.153 -1.361 1.00 96.38 89 VAL A N 1
ATOM 703 C CA . VAL A 1 89 ? 0.449 5.001 -2.262 1.00 96.38 89 VAL A CA 1
ATOM 704 C C . VAL A 1 89 ? 0.092 5.373 -3.703 1.00 96.38 89 VAL A C 1
ATOM 706 O O . VAL A 1 89 ? 0.800 4.980 -4.626 1.00 96.38 89 VAL A O 1
ATOM 709 N N . THR A 1 90 ? -0.962 6.163 -3.915 1.00 96.19 90 THR A N 1
ATOM 710 C CA . THR A 1 90 ? -1.380 6.624 -5.249 1.00 96.19 90 THR A CA 1
ATOM 711 C C . THR A 1 90 ? -0.325 7.495 -5.918 1.00 96.19 90 THR A C 1
ATOM 713 O O . THR A 1 90 ? 0.043 7.230 -7.060 1.00 96.19 90 THR A O 1
ATOM 716 N N . LEU A 1 91 ? 0.234 8.475 -5.208 1.00 95.06 91 LEU A N 1
ATOM 717 C CA . LEU A 1 91 ? 1.321 9.300 -5.737 1.00 95.06 91 LEU A CA 1
ATOM 718 C C . LEU A 1 91 ? 2.564 8.468 -6.074 1.00 95.06 91 LEU A C 1
ATOM 720 O O . LEU A 1 91 ? 3.166 8.647 -7.135 1.00 95.06 91 LEU A O 1
ATOM 724 N N . ALA A 1 92 ? 2.933 7.532 -5.197 1.00 93.75 92 ALA A N 1
ATOM 725 C CA . ALA A 1 92 ? 4.050 6.630 -5.449 1.00 93.75 92 ALA A CA 1
ATOM 726 C C . ALA A 1 92 ? 3.800 5.742 -6.685 1.00 93.75 92 ALA A C 1
ATOM 728 O O . ALA A 1 92 ? 4.707 5.552 -7.494 1.00 93.75 92 ALA A O 1
ATOM 729 N N . HIS A 1 93 ? 2.568 5.269 -6.883 1.00 93.88 93 HIS A N 1
ATOM 730 C CA . HIS A 1 93 ? 2.184 4.473 -8.047 1.00 93.88 93 HIS A CA 1
ATOM 731 C C . HIS A 1 93 ? 2.216 5.285 -9.352 1.00 93.88 93 HIS A C 1
ATOM 733 O O . HIS A 1 93 ? 2.752 4.810 -10.352 1.00 93.88 93 HIS A O 1
ATOM 739 N N . ILE A 1 94 ? 1.733 6.535 -9.344 1.00 93.12 94 ILE A N 1
ATOM 740 C CA . ILE A 1 94 ? 1.802 7.442 -10.507 1.00 93.12 94 ILE A CA 1
ATOM 741 C C . ILE A 1 94 ? 3.253 7.628 -10.963 1.00 93.12 94 ILE A C 1
ATOM 743 O O . ILE A 1 94 ? 3.540 7.578 -12.160 1.00 93.12 94 ILE A O 1
ATOM 747 N N . ARG A 1 95 ? 4.187 7.790 -10.015 1.00 90.50 95 ARG A N 1
ATOM 748 C CA . ARG A 1 95 ? 5.620 7.899 -10.319 1.00 90.50 95 ARG A CA 1
ATOM 749 C C . ARG A 1 95 ? 6.172 6.634 -10.975 1.00 90.50 95 ARG A C 1
ATOM 751 O O . ARG A 1 95 ? 7.005 6.725 -11.866 1.00 90.50 95 ARG A O 1
ATOM 758 N N . VAL A 1 96 ? 5.736 5.455 -10.542 1.00 89.50 96 VAL A N 1
ATOM 759 C CA . VAL A 1 96 ? 6.139 4.195 -11.180 1.00 89.50 96 VAL A CA 1
ATOM 760 C C . VAL A 1 96 ? 5.589 4.114 -12.599 1.00 89.50 96 VAL A C 1
ATOM 762 O O . VAL A 1 96 ? 6.337 3.802 -13.522 1.00 89.50 96 VAL A O 1
ATOM 765 N N . ARG A 1 97 ? 4.313 4.456 -12.798 1.00 90.62 97 ARG A N 1
ATOM 766 C CA . ARG A 1 97 ? 3.680 4.430 -14.119 1.00 90.62 97 ARG A CA 1
ATOM 767 C C . ARG A 1 97 ? 4.355 5.382 -15.106 1.00 90.62 97 ARG A C 1
ATOM 769 O O . ARG A 1 97 ? 4.505 5.024 -16.270 1.00 90.62 97 ARG A O 1
ATOM 776 N N . SER A 1 98 ? 4.796 6.559 -14.660 1.00 89.88 98 SER A N 1
ATOM 777 C CA . SER A 1 98 ? 5.482 7.512 -15.542 1.00 89.88 98 SER A CA 1
ATOM 778 C C . SER A 1 98 ? 6.846 7.013 -16.034 1.00 89.88 98 SER A C 1
ATOM 780 O O . SER A 1 98 ? 7.266 7.396 -17.122 1.00 89.88 98 SER A O 1
ATOM 782 N N . LEU A 1 99 ? 7.514 6.121 -15.291 1.00 85.94 99 LEU A N 1
ATOM 783 C CA . LEU A 1 99 ? 8.780 5.499 -15.707 1.00 85.94 99 LEU A CA 1
ATOM 784 C C . LEU A 1 99 ? 8.603 4.410 -16.774 1.00 85.94 99 LEU A C 1
ATOM 786 O O . LEU A 1 99 ? 9.555 4.097 -17.484 1.00 85.94 99 LEU A O 1
ATOM 790 N N . PHE A 1 100 ? 7.407 3.830 -16.884 1.00 83.69 100 PHE A N 1
ATOM 791 C CA . PHE A 1 100 ? 7.091 2.735 -17.808 1.00 83.69 100 PHE A CA 1
AT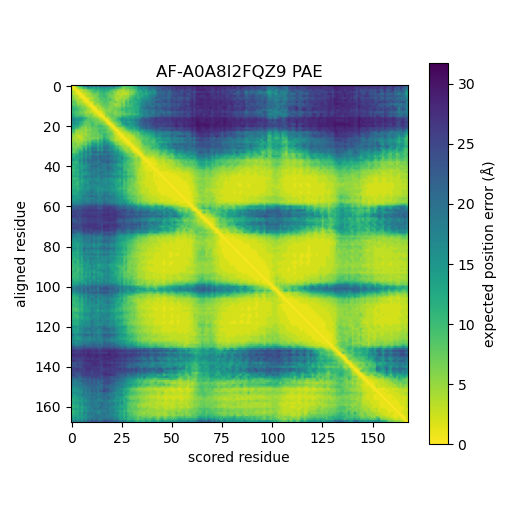OM 792 C C . PHE A 1 100 ? 5.928 3.105 -18.741 1.00 83.69 100 PHE A C 1
ATOM 794 O O . PHE A 1 100 ? 5.087 2.266 -19.068 1.00 83.69 100 PHE A O 1
ATOM 801 N N . ALA A 1 101 ? 5.857 4.374 -19.154 1.00 77.94 101 ALA A N 1
ATOM 802 C CA . ALA A 1 101 ? 4.791 4.871 -20.016 1.00 77.94 101 ALA A CA 1
ATOM 803 C C . ALA A 1 101 ? 4.694 4.043 -21.313 1.00 77.94 101 ALA A C 1
ATOM 805 O O . ALA A 1 101 ? 5.675 3.889 -22.036 1.00 77.94 101 ALA A O 1
ATOM 806 N N . GLY A 1 102 ? 3.506 3.496 -21.593 1.00 76.62 102 GLY A N 1
ATOM 807 C CA . GLY A 1 102 ? 3.240 2.673 -22.781 1.00 76.62 102 GLY A CA 1
ATOM 808 C C . GLY A 1 102 ? 3.494 1.170 -22.616 1.00 76.62 102 GLY A C 1
ATOM 809 O O . GLY A 1 102 ? 3.141 0.407 -23.511 1.00 76.62 102 GLY A O 1
ATOM 810 N N . ALA A 1 103 ? 4.043 0.718 -21.484 1.00 75.44 103 ALA A N 1
ATOM 811 C CA . ALA A 1 103 ? 4.063 -0.702 -21.147 1.00 75.44 103 ALA A CA 1
ATOM 812 C C . ALA A 1 103 ? 2.683 -1.163 -20.637 1.00 75.44 103 ALA A C 1
ATOM 814 O O . ALA A 1 103 ? 1.907 -0.370 -20.095 1.00 75.44 103 ALA A O 1
ATOM 815 N N . GLY A 1 104 ? 2.383 -2.458 -20.796 1.00 82.69 104 GLY A N 1
ATOM 816 C CA . GLY A 1 104 ? 1.267 -3.106 -20.100 1.00 82.69 104 GLY A CA 1
ATOM 817 C C . GLY A 1 104 ? 1.462 -3.113 -18.577 1.00 82.69 104 GLY A C 1
ATOM 818 O O . GLY A 1 104 ? 2.331 -2.422 -18.048 1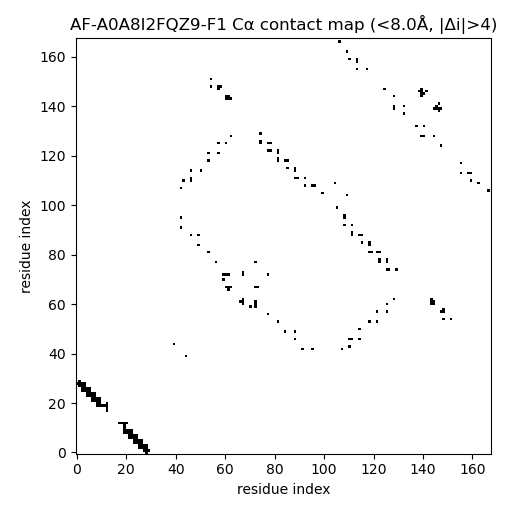.00 82.69 104 GLY A O 1
ATOM 819 N N . LEU A 1 105 ? 0.669 -3.907 -17.853 1.00 82.50 105 LEU A N 1
ATOM 820 C CA . LEU A 1 105 ? 0.760 -3.949 -16.391 1.00 82.50 105 LEU A CA 1
ATOM 821 C C . LEU A 1 105 ? 2.118 -4.519 -15.949 1.00 82.50 105 LEU A C 1
ATOM 823 O O . LEU A 1 105 ? 2.459 -5.662 -16.255 1.00 82.50 105 LEU A O 1
ATOM 827 N N . VAL A 1 106 ? 2.917 -3.709 -15.255 1.00 87.44 106 VAL A N 1
ATOM 828 C CA . VAL A 1 106 ? 4.275 -4.080 -14.841 1.00 87.44 106 VAL A CA 1
ATOM 829 C C . VAL A 1 106 ? 4.219 -4.800 -13.497 1.00 87.44 106 VAL A C 1
ATOM 831 O O . VAL A 1 106 ? 3.480 -4.402 -12.603 1.00 87.44 106 VAL A O 1
ATOM 834 N N . TYR A 1 107 ? 5.077 -5.806 -13.300 1.00 86.38 107 TYR A N 1
ATOM 835 C CA . TYR A 1 107 ? 5.154 -6.595 -12.061 1.00 86.38 107 TYR A CA 1
ATOM 836 C C . TYR A 1 107 ? 5.104 -5.768 -10.756 1.00 86.38 107 TYR A C 1
ATOM 838 O O . TYR A 1 107 ? 4.439 -6.138 -9.793 1.00 86.38 107 TYR A O 1
ATOM 846 N N . ILE A 1 108 ? 5.785 -4.619 -10.713 1.00 88.19 108 ILE A N 1
ATOM 847 C CA . ILE A 1 108 ? 5.825 -3.786 -9.506 1.00 88.19 108 ILE A CA 1
ATOM 848 C C . ILE A 1 108 ? 4.466 -3.130 -9.188 1.00 88.19 108 ILE A C 1
ATOM 850 O O . ILE A 1 108 ? 4.169 -2.896 -8.020 1.00 88.19 108 ILE A O 1
ATOM 854 N N . GLU A 1 109 ? 3.622 -2.876 -10.194 1.00 90.38 109 GLU A N 1
ATOM 855 C CA . GLU A 1 109 ? 2.303 -2.248 -10.030 1.00 90.38 109 GLU A CA 1
ATOM 856 C C . GLU A 1 109 ? 1.342 -3.134 -9.232 1.00 90.38 109 GLU A C 1
ATOM 858 O O . GLU A 1 109 ? 0.528 -2.623 -8.463 1.00 90.38 109 GLU A O 1
ATOM 863 N N . TYR A 1 110 ? 1.482 -4.461 -9.316 1.00 91.31 110 TYR A N 1
ATOM 864 C CA . TYR A 1 110 ? 0.654 -5.379 -8.534 1.00 91.31 110 TYR A CA 1
ATOM 865 C C . TYR A 1 110 ? 0.818 -5.184 -7.019 1.00 91.31 110 TYR A C 1
ATOM 867 O O . TYR A 1 110 ? -0.159 -5.308 -6.282 1.00 91.31 110 TYR A O 1
ATOM 875 N N . PHE A 1 111 ? 2.010 -4.813 -6.536 1.00 92.12 111 PHE A N 1
ATOM 876 C CA . PHE A 1 111 ? 2.208 -4.515 -5.112 1.00 92.12 111 PHE A CA 1
ATOM 877 C C . PHE A 1 111 ? 1.435 -3.266 -4.675 1.00 92.12 111 PHE A C 1
ATOM 879 O O . PHE A 1 111 ? 0.880 -3.245 -3.577 1.00 92.12 111 PHE A O 1
ATOM 886 N N . TYR A 1 112 ? 1.342 -2.248 -5.536 1.00 93.94 112 TYR A N 1
ATOM 887 C CA . TYR A 1 112 ? 0.524 -1.061 -5.270 1.00 93.94 112 TYR A CA 1
ATOM 888 C C . TYR A 1 112 ? -0.968 -1.412 -5.241 1.00 93.94 112 TYR A C 1
ATOM 890 O O . TYR A 1 112 ? -1.680 -0.970 -4.340 1.00 93.94 112 TYR A O 1
ATOM 898 N N . LEU A 1 113 ? -1.426 -2.266 -6.163 1.00 93.44 113 LEU A N 1
ATOM 899 C CA . LEU A 1 113 ? -2.810 -2.751 -6.187 1.00 93.44 113 LEU A CA 1
ATOM 900 C C . LEU A 1 113 ? -3.168 -3.541 -4.921 1.00 93.44 113 LEU A C 1
ATOM 902 O O . LEU A 1 113 ? -4.213 -3.284 -4.322 1.00 93.44 113 LEU A O 1
ATOM 906 N N . ILE A 1 114 ? -2.287 -4.441 -4.465 1.00 93.88 114 ILE A N 1
ATOM 907 C CA . ILE A 1 114 ? -2.461 -5.150 -3.186 1.00 93.88 114 ILE A CA 1
ATOM 908 C C . ILE A 1 114 ? -2.590 -4.143 -2.041 1.00 93.88 114 ILE A C 1
ATOM 910 O O . ILE A 1 114 ? -3.496 -4.266 -1.220 1.00 93.88 114 ILE A O 1
ATOM 914 N N . MET A 1 115 ? -1.730 -3.122 -1.991 1.00 95.38 115 MET A N 1
ATOM 915 C CA . MET A 1 115 ? -1.789 -2.126 -0.921 1.00 95.38 115 MET A CA 1
ATOM 916 C C . MET A 1 115 ? -3.109 -1.353 -0.897 1.00 95.38 115 MET A C 1
ATOM 918 O O . MET A 1 115 ? -3.617 -1.090 0.191 1.00 95.38 115 MET A O 1
ATOM 922 N N . TYR A 1 116 ? -3.721 -1.051 -2.045 1.00 95.19 116 TYR A N 1
ATOM 923 C CA . TYR A 1 116 ? -5.060 -0.450 -2.065 1.00 95.19 116 TYR A CA 1
ATOM 924 C C . TYR A 1 116 ? -6.113 -1.357 -1.432 1.00 95.19 116 TYR A C 1
ATOM 926 O O . TYR A 1 116 ? -6.915 -0.894 -0.620 1.00 95.19 116 TYR A O 1
ATOM 934 N N . VAL A 1 117 ? -6.077 -2.650 -1.757 1.00 94.50 117 VAL A N 1
ATOM 935 C CA . VAL A 1 117 ? -6.984 -3.646 -1.175 1.00 94.50 117 VAL A CA 1
ATOM 936 C C . VAL A 1 117 ? -6.780 -3.727 0.338 1.00 94.50 117 VAL A C 1
ATOM 938 O O . VAL A 1 117 ? -7.748 -3.677 1.091 1.00 94.50 117 VAL A O 1
ATOM 941 N N . VAL A 1 118 ? -5.532 -3.763 0.807 1.00 94.25 118 VAL A N 1
ATOM 942 C CA . VAL A 1 118 ? -5.196 -3.829 2.240 1.00 94.25 118 VAL A CA 1
ATOM 943 C C . VAL A 1 118 ? -5.649 -2.574 2.993 1.00 94.25 118 VAL A C 1
ATOM 945 O O . VAL A 1 118 ? -6.202 -2.689 4.090 1.00 94.25 118 VAL A O 1
ATOM 948 N N . ILE A 1 119 ? -5.473 -1.381 2.413 1.00 94.81 119 ILE A N 1
ATOM 949 C CA . ILE A 1 119 ? -5.967 -0.120 2.992 1.00 94.81 119 ILE A CA 1
ATOM 950 C C . ILE A 1 119 ? -7.492 -0.162 3.123 1.00 94.81 119 ILE A C 1
ATOM 952 O O . ILE A 1 119 ? -8.025 0.139 4.192 1.00 94.81 119 ILE A O 1
ATOM 956 N N . LEU A 1 120 ? -8.192 -0.584 2.067 1.00 93.38 120 LEU A N 1
ATOM 957 C CA . LEU A 1 120 ? -9.649 -0.684 2.072 1.00 93.38 120 LEU A CA 1
ATOM 958 C C . LEU A 1 120 ? -10.141 -1.691 3.119 1.00 93.38 120 LEU A C 1
ATOM 960 O O . LEU A 1 120 ? -11.023 -1.365 3.909 1.00 93.38 120 LEU A O 1
ATOM 964 N N . PHE A 1 121 ? -9.542 -2.884 3.181 1.00 90.81 121 PHE A N 1
ATOM 965 C CA . PHE A 1 121 ? -9.870 -3.889 4.196 1.00 90.81 121 PHE A CA 1
ATOM 966 C C . PHE A 1 121 ? -9.626 -3.378 5.617 1.00 90.81 121 PHE A C 1
ATOM 968 O O . PHE A 1 121 ? -10.433 -3.648 6.503 1.00 90.81 121 PHE A O 1
ATOM 975 N N . THR A 1 122 ? -8.556 -2.613 5.837 1.00 90.31 122 THR A N 1
ATOM 976 C CA . THR A 1 122 ? -8.252 -2.011 7.143 1.00 90.31 122 THR A CA 1
ATOM 977 C C . THR A 1 122 ? -9.314 -0.983 7.540 1.00 90.31 122 THR A C 1
ATOM 979 O O . THR A 1 122 ? -9.820 -1.022 8.662 1.00 90.31 122 THR A O 1
ATOM 982 N N . ALA A 1 123 ? -9.714 -0.109 6.612 1.00 90.38 123 ALA A N 1
ATOM 983 C CA . ALA A 1 123 ? -10.773 0.872 6.843 1.00 90.38 123 ALA A CA 1
ATOM 984 C C . ALA A 1 123 ? -12.132 0.202 7.108 1.00 90.38 123 ALA A C 1
ATOM 986 O O . ALA A 1 123 ? -12.827 0.561 8.059 1.00 90.38 123 ALA A O 1
ATOM 987 N N . LEU A 1 124 ? -12.488 -0.812 6.311 1.00 88.50 124 LEU A N 1
ATOM 988 C CA . LEU A 1 124 ? -13.708 -1.599 6.494 1.00 88.50 124 LEU A CA 1
ATOM 989 C C . LEU A 1 124 ? -13.710 -2.328 7.837 1.00 88.50 124 LEU A C 1
ATOM 991 O O . LEU A 1 124 ? -14.713 -2.303 8.544 1.00 88.50 124 LEU A O 1
ATOM 995 N N . ASN A 1 125 ? -12.591 -2.943 8.220 1.00 85.81 125 ASN A N 1
ATOM 996 C CA . ASN A 1 125 ? -12.465 -3.622 9.502 1.00 85.81 125 ASN A CA 1
ATOM 997 C C . ASN A 1 125 ? -12.674 -2.650 10.674 1.00 85.81 125 ASN A C 1
ATOM 999 O O . ASN A 1 125 ? -13.445 -2.961 11.578 1.00 85.81 125 ASN A O 1
ATOM 1003 N N . ALA A 1 126 ? -12.074 -1.457 10.627 1.00 83.69 126 ALA A N 1
ATOM 1004 C CA . ALA A 1 126 ? -12.273 -0.432 11.649 1.00 83.69 126 ALA A CA 1
ATOM 1005 C C . ALA A 1 126 ? -13.723 0.077 11.706 1.00 83.69 126 ALA A C 1
ATOM 1007 O O . ALA A 1 126 ? -14.275 0.253 12.792 1.00 83.69 126 ALA A O 1
ATOM 1008 N N . TYR A 1 127 ? -14.362 0.265 10.549 1.00 84.00 127 TYR A N 1
ATOM 1009 C CA . TYR A 1 127 ? -15.768 0.659 10.468 1.00 84.00 127 TYR A CA 1
ATOM 1010 C C . TYR A 1 127 ? -16.696 -0.401 11.073 1.00 84.00 127 TYR A C 1
ATOM 1012 O O . TYR A 1 127 ? -17.514 -0.090 11.937 1.00 84.00 127 TYR A O 1
ATOM 1020 N N . VAL A 1 128 ? -16.522 -1.667 10.680 1.00 81.50 128 VAL A N 1
ATOM 1021 C CA . VAL A 1 128 ? -17.292 -2.795 11.224 1.00 81.50 128 VAL A CA 1
ATOM 1022 C C . VAL A 1 128 ? -17.067 -2.932 12.725 1.00 81.50 128 VAL A C 1
ATOM 1024 O O . VAL A 1 128 ? -18.018 -3.154 13.463 1.00 81.50 128 VAL A O 1
ATOM 1027 N N . PHE A 1 129 ? -15.838 -2.732 13.195 1.00 76.25 129 PHE A N 1
ATOM 1028 C CA . PHE A 1 129 ? -15.519 -2.764 14.616 1.00 76.25 129 PHE A CA 1
ATOM 1029 C C . PHE A 1 129 ? -16.189 -1.628 15.413 1.00 76.25 129 PHE A C 1
ATOM 1031 O O . PHE A 1 129 ? -16.551 -1.816 16.577 1.00 76.25 129 PHE A O 1
ATOM 1038 N N . SER A 1 130 ? -16.433 -0.477 14.783 1.00 76.44 130 SER A N 1
ATOM 1039 C CA . SER A 1 130 ? -17.143 0.660 15.379 1.00 76.44 130 SER A CA 1
ATOM 1040 C C . SER A 1 130 ? -18.653 0.452 15.536 1.00 76.44 130 SER A C 1
ATOM 1042 O O . SER A 1 130 ? -19.271 1.175 16.313 1.00 76.44 130 SER A O 1
ATOM 1044 N N . LEU A 1 131 ? -19.259 -0.493 14.809 1.00 73.25 131 LEU A N 1
ATOM 1045 C CA . LEU A 1 131 ? -20.713 -0.730 14.800 1.00 73.25 131 LEU A CA 1
ATOM 1046 C C . LEU A 1 131 ? -21.239 -1.468 16.051 1.00 73.25 131 LEU A C 1
ATOM 1048 O O . LEU A 1 131 ? -22.446 -1.648 16.201 1.00 73.25 131 LEU A O 1
ATOM 1052 N N . GLY A 1 132 ? -20.356 -1.857 16.973 1.00 64.69 132 GLY A N 1
ATOM 1053 C CA . GLY A 1 132 ? -20.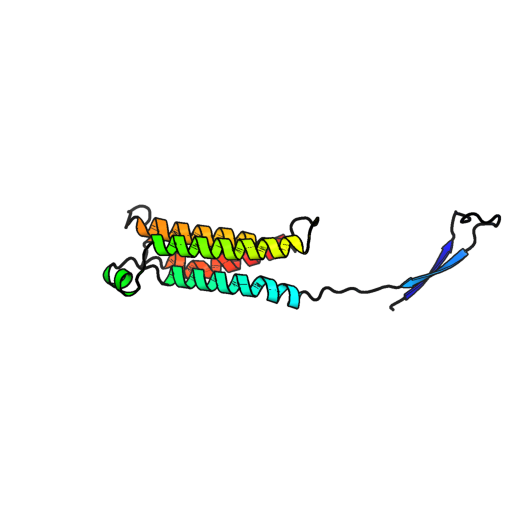689 -2.570 18.208 1.00 64.69 132 GLY A CA 1
ATOM 1054 C C . GLY A 1 132 ? -20.912 -4.081 18.031 1.00 64.69 132 GLY A C 1
ATOM 1055 O O . GLY A 1 132 ? -21.107 -4.594 16.928 1.00 64.69 132 GLY A O 1
ATOM 1056 N N . LYS A 1 133 ? -20.867 -4.827 19.148 1.00 61.78 133 LYS A N 1
ATOM 1057 C CA . LYS A 1 133 ? -20.984 -6.298 19.159 1.00 61.78 133 LYS A CA 1
ATOM 1058 C C . LYS A 1 133 ? -22.338 -6.756 18.603 1.00 61.78 133 LYS A C 1
ATOM 1060 O O . LYS A 1 133 ? -23.344 -6.739 19.304 1.00 61.78 133 LYS A O 1
ATOM 1065 N N . GLN A 1 134 ? -22.332 -7.227 17.363 1.00 60.19 134 GLN A N 1
ATOM 1066 C CA . GLN A 1 134 ? -23.468 -7.876 16.707 1.00 60.19 134 GLN A CA 1
ATOM 1067 C C . GLN A 1 134 ? -23.328 -9.408 16.805 1.00 60.19 134 GLN A C 1
ATOM 1069 O O . GLN A 1 134 ? -22.226 -9.924 16.585 1.00 60.19 134 GLN A O 1
ATOM 1074 N N . PRO A 1 135 ? -24.411 -10.168 17.066 1.00 53.72 135 PRO A N 1
ATOM 1075 C CA . PRO A 1 135 ? -24.352 -11.626 17.235 1.00 53.72 135 PRO A CA 1
ATOM 1076 C C . PRO A 1 135 ? -23.850 -12.370 15.983 1.00 53.72 135 PRO A C 1
ATOM 1078 O O . PRO A 1 135 ? -23.192 -13.400 16.109 1.00 53.72 135 PRO A O 1
ATOM 1081 N N . HIS A 1 136 ? -24.066 -11.823 14.781 1.00 61.16 136 HIS A N 1
ATOM 1082 C CA . HIS A 1 136 ? -23.586 -12.406 13.519 1.00 61.16 136 HIS A CA 1
ATOM 1083 C C . HIS A 1 136 ? -22.098 -12.092 13.219 1.00 61.16 136 HIS A C 1
ATOM 1085 O O . HIS A 1 136 ? -21.478 -12.738 12.375 1.00 61.16 136 HIS A O 1
ATOM 1091 N N . LEU A 1 137 ? -21.482 -11.132 13.921 1.00 60.69 137 LEU A N 1
ATOM 1092 C CA . LEU A 1 137 ? -20.091 -10.694 13.703 1.00 60.69 137 LEU A CA 1
ATOM 1093 C C . LEU A 1 137 ? -19.144 -11.163 14.818 1.00 60.69 137 LEU A C 1
ATOM 1095 O O . LEU A 1 137 ? -18.086 -10.572 15.044 1.00 60.69 137 LEU A O 1
ATOM 1099 N N . ASN A 1 138 ? -19.506 -12.249 15.507 1.00 59.03 138 ASN A N 1
ATOM 1100 C CA . ASN A 1 138 ? -18.768 -12.762 16.663 1.00 59.03 138 ASN A CA 1
ATOM 1101 C C . ASN A 1 138 ? -17.302 -13.114 16.334 1.00 59.03 138 ASN A C 1
ATOM 1103 O O . ASN A 1 138 ? -16.435 -13.013 17.196 1.00 59.03 138 ASN A O 1
ATOM 1107 N N . LEU A 1 139 ? -17.011 -13.455 15.071 1.00 60.50 139 LEU A N 1
ATOM 1108 C CA . LEU A 1 139 ? -15.654 -13.705 14.577 1.00 60.50 139 LEU A CA 1
ATOM 1109 C C . LEU A 1 139 ? -14.787 -12.428 14.576 1.00 60.50 139 LEU A C 1
ATOM 1111 O O . LEU A 1 139 ? -13.630 -12.470 14.976 1.00 60.50 139 LEU A O 1
ATOM 1115 N N . ILE A 1 140 ? -15.346 -11.274 14.194 1.00 59.47 140 ILE A N 1
ATOM 1116 C CA . ILE A 1 140 ? -14.616 -9.992 14.130 1.00 59.47 140 ILE A CA 1
ATOM 1117 C C . ILE A 1 140 ? -14.416 -9.404 15.535 1.00 59.47 140 ILE A C 1
ATOM 1119 O O . ILE A 1 140 ? -13.363 -8.852 15.843 1.00 59.47 140 ILE A O 1
ATOM 1123 N N . TYR A 1 141 ? -15.392 -9.583 16.428 1.00 61.19 141 TYR A N 1
ATOM 1124 C CA . TYR A 1 141 ? -15.302 -9.140 17.826 1.00 61.19 141 TYR A CA 1
ATOM 1125 C C . TYR A 1 141 ? -14.549 -10.108 18.748 1.00 61.19 141 TYR A C 1
ATOM 1127 O O . TYR A 1 141 ? -14.369 -9.813 19.936 1.00 61.19 141 TYR A O 1
ATOM 1135 N N . TYR A 1 142 ? -14.087 -11.248 18.227 1.00 57.81 142 TYR A N 1
ATOM 1136 C CA . TYR A 1 142 ? -13.398 -12.257 19.018 1.00 57.81 142 TYR A CA 1
ATOM 1137 C C . TYR A 1 142 ? -12.097 -11.697 19.614 1.00 57.81 142 TYR A C 1
ATOM 1139 O O . TYR A 1 142 ? -11.161 -11.341 18.894 1.00 57.81 142 TYR A O 1
ATOM 1147 N N . ARG A 1 143 ? -12.053 -11.613 20.952 1.00 60.69 143 ARG A N 1
ATOM 1148 C CA . ARG A 1 143 ? -10.907 -11.141 21.755 1.00 60.69 143 ARG A CA 1
ATOM 1149 C C . ARG A 1 143 ? -10.273 -9.846 21.234 1.00 60.69 143 ARG A C 1
ATOM 1151 O O . ARG A 1 143 ? -9.055 -9.758 21.135 1.00 60.69 143 ARG A O 1
ATOM 1158 N N . ASP A 1 144 ? -11.101 -8.844 20.948 1.00 65.94 144 ASP A N 1
ATOM 1159 C CA . ASP A 1 144 ? -10.634 -7.500 20.591 1.00 65.94 144 ASP A CA 1
ATOM 1160 C C . ASP A 1 144 ? -9.949 -7.419 19.210 1.00 65.94 144 ASP A C 1
ATOM 1162 O O . ASP A 1 144 ? -8.817 -6.940 19.073 1.00 65.94 144 ASP A O 1
ATOM 1166 N N . ASN A 1 145 ? -10.642 -7.932 18.182 1.00 69.62 145 ASN A N 1
ATOM 1167 C CA . ASN A 1 145 ? -10.189 -7.950 16.785 1.00 69.62 145 ASN A CA 1
ATOM 1168 C C . ASN A 1 145 ? -8.889 -8.752 16.569 1.00 69.62 145 ASN A C 1
ATOM 1170 O O . ASN A 1 145 ? -8.069 -8.444 15.699 1.00 69.62 145 ASN A O 1
ATOM 1174 N N . LEU A 1 146 ? -8.684 -9.798 17.378 1.00 71.19 146 LEU A N 1
ATOM 1175 C CA . LEU A 1 146 ? -7.457 -10.599 17.378 1.00 71.19 146 LEU A CA 1
ATOM 1176 C C . LEU A 1 146 ? -7.206 -11.269 16.023 1.00 71.19 146 LEU A C 1
ATOM 1178 O O . LEU A 1 146 ? -6.063 -11.390 15.591 1.00 71.19 146 LEU A O 1
ATOM 1182 N N . ILE A 1 147 ? -8.280 -11.679 15.346 1.00 75.56 147 ILE A N 1
ATOM 1183 C CA . ILE A 1 147 ? -8.204 -12.346 14.046 1.00 75.56 147 ILE A CA 1
ATOM 1184 C C . ILE A 1 147 ? -7.677 -11.385 12.984 1.00 75.56 147 ILE A C 1
ATOM 1186 O O . ILE A 1 147 ? -6.773 -11.765 12.252 1.00 75.56 147 ILE A O 1
ATOM 1190 N N . ALA A 1 148 ? -8.150 -10.136 12.930 1.00 78.25 148 ALA A N 1
ATOM 1191 C CA . ALA A 1 148 ? -7.615 -9.164 11.978 1.00 78.25 148 ALA A CA 1
ATOM 1192 C C . ALA A 1 148 ? -6.148 -8.824 12.281 1.00 78.25 148 ALA A C 1
ATOM 1194 O O . ALA A 1 148 ? -5.334 -8.771 11.364 1.00 78.25 148 ALA A O 1
ATOM 1195 N N . LYS A 1 149 ? -5.791 -8.675 13.567 1.00 82.25 149 LYS A N 1
ATOM 1196 C CA . LYS A 1 149 ? -4.403 -8.437 14.006 1.00 82.25 149 LYS A CA 1
ATOM 1197 C C . LYS A 1 149 ? -3.469 -9.576 13.586 1.00 82.25 149 LYS A C 1
ATOM 1199 O O . LYS A 1 149 ? -2.388 -9.320 13.066 1.00 82.25 149 LYS A O 1
ATOM 1204 N N . LEU A 1 150 ? -3.888 -10.827 13.786 1.00 83.69 150 LEU A N 1
ATOM 1205 C CA . LEU A 1 150 ? -3.083 -12.005 13.460 1.00 83.69 150 LEU A CA 1
ATOM 1206 C C . LEU A 1 150 ? -3.046 -12.284 11.953 1.00 83.69 150 LEU A C 1
ATOM 1208 O O . LEU A 1 150 ? -2.003 -12.662 11.433 1.00 83.69 150 LEU A O 1
ATOM 1212 N N . ALA A 1 151 ? -4.169 -12.095 11.257 1.00 86.38 151 ALA A N 1
ATOM 1213 C CA . ALA A 1 151 ? -4.303 -12.401 9.837 1.00 86.38 151 ALA A CA 1
ATOM 1214 C C . ALA A 1 151 ? -3.706 -11.326 8.925 1.00 86.38 151 ALA A C 1
ATOM 1216 O O . ALA A 1 151 ? -3.422 -11.643 7.775 1.00 86.38 151 ALA A O 1
ATOM 1217 N N . PHE A 1 152 ? -3.474 -10.098 9.407 1.00 89.69 152 PHE A N 1
ATOM 1218 C CA . PHE A 1 152 ? -2.943 -9.000 8.591 1.00 89.69 152 PHE A CA 1
ATOM 1219 C C . PHE A 1 152 ? -1.666 -9.396 7.837 1.00 89.69 152 PHE A C 1
ATOM 1221 O O . PHE A 1 152 ? -1.638 -9.369 6.610 1.00 89.69 152 PHE A O 1
ATOM 1228 N N . TRP A 1 153 ? -0.622 -9.822 8.555 1.00 91.44 153 TRP A N 1
ATOM 1229 C CA . TRP A 1 153 ? 0.654 -10.196 7.938 1.00 91.44 153 TRP A CA 1
ATOM 1230 C C . TRP A 1 153 ? 0.556 -11.434 7.041 1.00 91.44 153 TRP A C 1
ATOM 1232 O O . TRP A 1 153 ? 0.980 -11.337 5.889 1.00 91.44 153 TRP A O 1
ATOM 1242 N N . PRO A 1 154 ? -0.022 -12.566 7.494 1.00 90.56 154 PRO A N 1
ATOM 1243 C CA . PRO A 1 154 ? -0.252 -13.720 6.634 1.00 90.56 154 PRO A CA 1
ATOM 1244 C C . PRO A 1 154 ? -1.017 -13.364 5.362 1.00 90.56 154 PRO A C 1
ATOM 1246 O O . PRO A 1 154 ? -0.620 -13.797 4.293 1.00 90.56 154 PRO A O 1
ATOM 1249 N N . PHE A 1 155 ? -2.063 -12.541 5.450 1.00 89.88 155 PHE A N 1
ATOM 1250 C CA . PHE A 1 155 ? -2.871 -12.148 4.299 1.00 89.88 155 PHE A CA 1
ATOM 1251 C C . PHE A 1 155 ? -2.090 -11.281 3.307 1.00 89.88 155 PHE A C 1
ATOM 1253 O O . PHE A 1 155 ? -2.079 -11.579 2.115 1.00 89.88 155 PHE A O 1
ATOM 1260 N N . VAL A 1 156 ? -1.395 -10.245 3.789 1.00 90.81 156 VAL A N 1
ATOM 1261 C CA . VAL A 1 156 ? -0.578 -9.363 2.939 1.00 90.81 156 VAL A CA 1
ATOM 1262 C C . VAL A 1 156 ? 0.535 -10.157 2.253 1.00 90.81 156 VAL A C 1
ATOM 1264 O O . VAL A 1 156 ? 0.700 -10.064 1.038 1.00 90.81 156 VAL A O 1
ATOM 1267 N N . LEU A 1 157 ? 1.271 -10.973 3.012 1.00 91.69 157 LEU A N 1
ATOM 1268 C CA . LEU A 1 157 ? 2.362 -11.791 2.481 1.00 91.69 157 LEU A CA 1
ATOM 1269 C C . LEU A 1 157 ? 1.851 -12.864 1.518 1.00 91.69 157 LEU A C 1
ATOM 1271 O O . LEU A 1 157 ? 2.483 -13.112 0.495 1.00 91.69 157 LEU A O 1
ATOM 1275 N N . TRP A 1 158 ? 0.698 -13.468 1.806 1.00 92.56 158 TRP A N 1
ATOM 1276 C CA . TRP A 1 158 ? 0.079 -14.460 0.933 1.00 92.56 158 TRP A CA 1
ATOM 1277 C C . TRP A 1 158 ? -0.383 -13.846 -0.389 1.00 92.56 158 TRP A C 1
ATOM 1279 O O . TRP A 1 158 ? -0.090 -14.408 -1.440 1.00 92.56 158 TRP A O 1
ATOM 1289 N N . LEU A 1 159 ? -1.011 -12.663 -0.372 1.00 90.88 159 LEU A N 1
ATOM 1290 C CA . LEU A 1 159 ? -1.359 -11.937 -1.598 1.00 90.88 159 LEU A CA 1
ATOM 1291 C C . LEU A 1 159 ? -0.118 -11.590 -2.428 1.00 90.88 159 LEU A C 1
ATOM 1293 O O . LEU A 1 159 ? -0.119 -11.778 -3.643 1.00 90.88 159 LEU A O 1
ATOM 1297 N N . MET A 1 160 ? 0.953 -11.121 -1.781 1.00 89.81 160 MET A N 1
ATOM 1298 C CA . MET A 1 160 ? 2.219 -10.832 -2.461 1.00 89.81 160 MET A CA 1
ATOM 1299 C C . MET A 1 160 ? 2.843 -12.094 -3.070 1.00 89.81 160 MET A C 1
ATOM 1301 O O . MET A 1 160 ? 3.299 -12.062 -4.213 1.00 89.81 160 MET A O 1
ATOM 1305 N N . ALA A 1 161 ? 2.836 -13.212 -2.342 1.00 89.81 161 ALA A N 1
ATOM 1306 C CA . ALA A 1 161 ? 3.338 -14.491 -2.833 1.00 89.81 161 ALA A CA 1
ATOM 1307 C C . ALA A 1 161 ? 2.504 -15.020 -4.010 1.00 89.81 161 ALA A C 1
ATOM 1309 O O . ALA A 1 161 ? 3.066 -15.477 -5.001 1.00 89.81 161 ALA A O 1
ATOM 1310 N N . LEU A 1 162 ? 1.176 -14.899 -3.940 1.00 91.38 162 LEU A N 1
ATOM 1311 C CA . LEU A 1 162 ? 0.259 -15.307 -5.003 1.00 91.38 162 LEU A CA 1
ATOM 1312 C C . LEU A 1 162 ? 0.496 -14.496 -6.280 1.00 91.38 162 LEU A C 1
ATOM 1314 O O . LEU A 1 162 ? 0.619 -15.072 -7.355 1.00 91.38 162 LEU A O 1
ATOM 1318 N N . VAL A 1 163 ? 0.637 -13.174 -6.168 1.00 89.00 163 VAL A N 1
ATOM 1319 C CA . VAL A 1 163 ? 0.998 -12.321 -7.310 1.00 89.00 163 VAL A CA 1
ATOM 1320 C C . VAL A 1 163 ? 2.364 -12.698 -7.877 1.00 89.00 163 VAL A C 1
ATOM 1322 O O . VAL A 1 163 ? 2.517 -12.757 -9.092 1.00 89.00 163 VAL A O 1
ATOM 1325 N N . THR A 1 164 ? 3.344 -12.985 -7.015 1.00 88.31 164 THR A N 1
ATOM 1326 C CA . THR A 1 164 ? 4.679 -13.421 -7.451 1.00 88.31 164 THR A CA 1
ATOM 1327 C C . THR A 1 164 ? 4.603 -14.724 -8.248 1.00 88.31 164 THR A C 1
ATOM 1329 O O . THR A 1 164 ? 5.276 -14.841 -9.261 1.00 88.31 164 THR A O 1
ATOM 1332 N N . LEU A 1 165 ? 3.769 -15.679 -7.827 1.00 88.75 165 LEU A N 1
ATOM 1333 C CA . LEU A 1 165 ? 3.569 -16.952 -8.525 1.00 88.75 165 LEU A CA 1
ATOM 1334 C C . LEU A 1 165 ? 2.817 -16.806 -9.850 1.00 88.75 165 LEU A C 1
ATOM 1336 O O . LEU A 1 165 ? 3.133 -17.517 -10.791 1.00 88.75 165 LEU A O 1
ATOM 1340 N N . LEU A 1 166 ? 1.820 -15.919 -9.924 1.00 86.12 166 LEU A N 1
ATOM 1341 C CA . LEU A 1 166 ? 1.038 -15.706 -11.149 1.00 86.12 166 LEU A CA 1
ATOM 1342 C C . LEU A 1 166 ? 1.774 -14.869 -12.202 1.00 86.12 166 LEU A C 1
ATOM 1344 O O . LEU A 1 166 ? 1.426 -14.933 -13.377 1.00 86.12 166 LEU A O 1
ATOM 1348 N N . ALA A 1 167 ? 2.722 -14.034 -11.775 1.00 78.06 167 ALA A N 1
ATOM 1349 C CA . ALA A 1 167 ? 3.478 -13.150 -12.656 1.00 78.06 167 ALA A CA 1
ATOM 1350 C C . ALA A 1 167 ? 4.837 -13.725 -13.098 1.00 78.06 167 ALA A C 1
ATOM 1352 O O . ALA A 1 167 ? 5.506 -13.091 -13.919 1.00 78.06 167 ALA A O 1
ATOM 1353 N N . LEU A 1 168 ? 5.254 -14.860 -12.524 1.00 70.06 168 LEU A N 1
ATOM 1354 C CA . LEU A 1 168 ? 6.428 -15.634 -12.936 1.00 70.06 168 LEU A CA 1
ATOM 1355 C C . LEU A 1 168 ? 6.074 -16.543 -14.118 1.00 70.06 168 LEU A C 1
ATOM 1357 O O . LEU A 1 168 ? 6.917 -16.627 -15.037 1.00 70.06 168 LEU A O 1
#

Radius of gyration: 27.26 Å; Cα contacts (8 Å, |Δi|>4): 127; chains: 1; bounding box: 56×27×89 Å

Secondary structure (DSSP, 8-state):
--EEEEEEE-S--TT-SS---EEEEEEE-------HHHHHHHHHHHHHHHHHHHHHHHHH--S-HHHHHHHT--HHHHHHHHHHHHHHHHHHHHHHHHHTTT-SS-HHHHHHHHHHHHHHHHHHHHHHHHT---GGGTTTSTTTTHHHHHHHHHHHHHHHHHHHHHH-

Solvent-accessible surface area (backbone atoms only — not comparable to full-atom values): 10006 Å² total; per-residue (Å²): 126,60,58,49,79,46,77,46,77,44,97,58,49,90,88,48,102,55,78,61,58,74,44,80,43,80,46,71,58,80,86,83,75,80,70,55,68,60,63,44,54,71,56,47,51,61,51,50,53,50,53,50,53,53,49,53,53,52,64,57,50,53,82,48,65,79,54,17,60,76,74,64,60,45,59,68,57,50,44,52,50,38,53,54,50,50,51,54,53,48,55,55,46,51,58,54,48,67,77,48,70,92,59,76,94,51,80,71,54,55,58,55,53,50,48,52,53,51,42,50,52,51,42,50,50,44,51,58,64,67,72,53,96,44,88,92,45,52,72,59,59,36,82,53,36,43,55,59,54,64,42,47,59,60,50,55,53,47,53,52,51,51,52,53,64,75,73,105

Nearest PDB structures (foldseek):
  1ez3-assembly1_A  TM=4.146E-01  e=8.063E+00  Rattus norvegicus
  6n1l-assembly1_A  TM=3.752E-01  e=6.428E+00  Borreliella burgdorferi B31
  1or2-assembly1_A  TM=2.982E-01  e=6.803E+00  Homo sapiens

pLDDT: mean 80.69, std 11.8, range [52.56, 96.56]

Sequence (168 aa):
TFFDIKVIGYDSDFGFDESPQTDMELHFHIGIRRKFTNAFIINLVPLLIVALLLFFQVMMGTGEEKRANKIGFNTTGVIATCSALFFVVTLAHIRVRSLFAGAGLVYIEYFYLIMYVVILFTALNAYVFSLGKQPHLNLIYYRDNLIAKLAFWPFVLWLMALVTLLAL

Mean predicted aligned error: 11.09 Å

Foldseek 3Di:
DQKDWDFDFDPDPVPDPDDGDGDIDIGGRDDDDDPVVVVCCVQVVLLVVLLVVLLVLLVLQFPPVVSCVVSVPDLVVLVVSLVVSLVVLVVSLVVVCVVVPPDDDDLSNQLSVLSNVLSVVSSVLSVVSVVDDDPVVCVCPPPRNVCCSVCSVVVSVVSNVVSVVVVD